Protein AF-A0A7X5Q985-F1 (afdb_monomer)

pLDDT: mean 90.2, std 11.0, range [36.91, 97.5]

Solvent-accessible surface area (backbone atoms only — not comparable to full-atom values): 4544 Å² total; per-residue (Å²): 128,83,71,53,64,47,72,46,77,44,79,46,98,92,45,96,44,57,32,21,40,31,24,49,70,95,41,66,39,36,38,39,35,54,58,96,90,41,81,46,79,47,80,53,71,38,94,89,46,96,60,82,87,73,57,69,69,59,51,53,49,54,55,50,51,37,52,52,58,46,63,75,77,109

Mean predicted aligned error: 4.09 Å

Structure (mmCIF, N/CA/C/O backbone):
data_AF-A0A7X5Q985-F1
#
_entry.id   AF-A0A7X5Q985-F1
#
loop_
_atom_site.group_PDB
_atom_site.id
_atom_site.type_symbol
_atom_site.label_atom_id
_atom_site.label_alt_id
_atom_site.label_comp_id
_atom_site.label_asym_id
_atom_site.label_entity_id
_atom_site.label_seq_id
_atom_site.pdbx_PDB_ins_code
_atom_site.Cartn_x
_atom_site.Cartn_y
_atom_site.Cartn_z
_atom_site.occupancy
_atom_site.B_iso_or_equiv
_atom_site.auth_seq_id
_atom_site.auth_comp_id
_atom_site.auth_asym_id
_atom_site.auth_atom_id
_atom_site.pdbx_PDB_model_num
ATOM 1 N N . MET A 1 1 ? 7.915 17.228 -5.370 1.00 36.91 1 MET A N 1
ATOM 2 C CA . MET A 1 1 ? 7.794 15.957 -6.112 1.00 36.91 1 MET A CA 1
ATOM 3 C C . MET A 1 1 ? 6.439 15.401 -5.732 1.00 36.91 1 MET A C 1
ATOM 5 O O . MET A 1 1 ? 6.185 15.413 -4.531 1.00 36.91 1 MET A O 1
ATOM 9 N N . PRO A 1 2 ? 5.515 15.082 -6.651 1.00 48.06 2 PRO A N 1
ATOM 10 C CA . PRO A 1 2 ? 4.263 14.507 -6.191 1.00 48.06 2 PRO A CA 1
ATOM 11 C C . PRO A 1 2 ? 4.610 13.133 -5.612 1.00 48.06 2 PRO A C 1
ATOM 13 O O . PRO A 1 2 ? 5.336 12.371 -6.241 1.00 48.06 2 PRO A O 1
ATOM 16 N N . ASN A 1 3 ? 4.211 12.881 -4.367 1.00 60.72 3 ASN A N 1
ATOM 17 C CA . ASN A 1 3 ? 4.403 11.584 -3.732 1.00 60.72 3 ASN A CA 1
ATOM 18 C C . ASN A 1 3 ? 3.663 10.554 -4.593 1.00 60.72 3 ASN A C 1
ATOM 20 O O . ASN A 1 3 ? 2.441 10.625 -4.692 1.00 60.72 3 ASN A O 1
ATOM 24 N N . ASN A 1 4 ? 4.387 9.631 -5.228 1.00 87.00 4 ASN A N 1
ATOM 25 C CA . ASN A 1 4 ? 3.793 8.610 -6.100 1.00 87.00 4 ASN A CA 1
ATOM 26 C C . ASN A 1 4 ? 2.880 7.640 -5.330 1.00 87.00 4 ASN A C 1
ATOM 28 O O . ASN A 1 4 ? 2.104 6.911 -5.940 1.00 87.00 4 ASN A O 1
ATOM 32 N N . PHE A 1 5 ? 2.946 7.648 -3.997 1.00 94.38 5 PHE A N 1
ATOM 33 C CA . PHE A 1 5 ? 2.040 6.893 -3.148 1.00 94.38 5 PHE A CA 1
ATOM 34 C C . PHE A 1 5 ? 0.702 7.594 -2.933 1.00 94.38 5 PHE A C 1
ATOM 36 O O . PHE A 1 5 ? 0.642 8.773 -2.578 1.00 94.38 5 PHE A O 1
ATOM 43 N N . ARG A 1 6 ? -0.378 6.821 -3.051 1.00 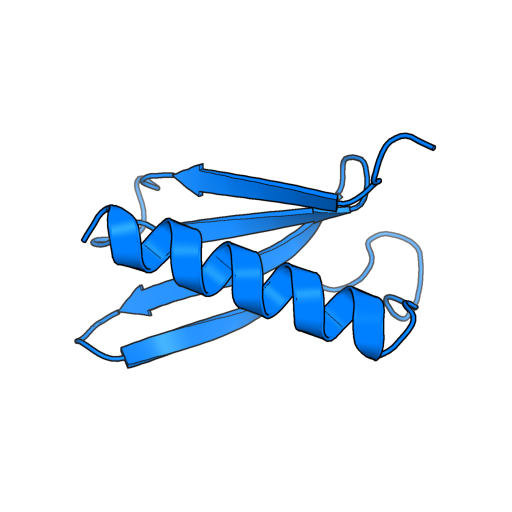95.31 6 ARG A N 1
ATOM 44 C CA . ARG A 1 6 ? -1.734 7.232 -2.692 1.00 95.31 6 ARG A CA 1
ATOM 45 C C . ARG A 1 6 ? -2.378 6.177 -1.805 1.00 95.31 6 ARG A C 1
ATOM 47 O O . ARG A 1 6 ? -2.494 5.024 -2.206 1.00 95.31 6 ARG A O 1
ATOM 54 N N . VAL A 1 7 ? -2.846 6.602 -0.637 1.00 95.62 7 VAL A N 1
ATOM 55 C CA . VAL A 1 7 ? -3.677 5.793 0.261 1.00 95.62 7 VAL A CA 1
ATOM 56 C C . VAL A 1 7 ? -5.143 6.125 0.002 1.00 95.62 7 VAL A C 1
ATOM 58 O O . VAL A 1 7 ? -5.501 7.292 -0.163 1.00 95.62 7 VAL A O 1
ATOM 61 N N . THR A 1 8 ? -6.009 5.121 -0.065 1.00 94.56 8 THR A N 1
ATOM 62 C CA . THR A 1 8 ? -7.457 5.310 -0.200 1.00 94.56 8 THR A CA 1
ATOM 63 C C . THR A 1 8 ? -8.179 4.314 0.693 1.00 94.56 8 THR A C 1
ATOM 65 O O . THR A 1 8 ? -7.942 3.117 0.592 1.00 94.56 8 THR A O 1
ATOM 68 N N . VAL A 1 9 ? -9.051 4.807 1.574 1.00 94.38 9 VAL A N 1
ATOM 69 C CA . VAL A 1 9 ? -9.908 3.947 2.396 1.00 94.38 9 VAL A CA 1
ATOM 70 C C . VAL A 1 9 ? -11.233 3.750 1.674 1.00 94.38 9 VAL A C 1
ATOM 72 O O . VAL A 1 9 ? -11.903 4.727 1.337 1.00 94.38 9 VAL A O 1
ATOM 75 N N . VAL A 1 10 ? -11.601 2.498 1.418 1.00 92.81 10 VAL A N 1
ATOM 76 C CA . VAL A 1 10 ? -12.782 2.130 0.631 1.00 92.81 10 VAL A CA 1
ATOM 77 C C . VAL A 1 10 ? -13.568 1.003 1.297 1.00 92.81 10 VAL A C 1
ATOM 79 O O . VAL A 1 10 ? -13.029 0.207 2.064 1.00 92.81 10 VAL A O 1
ATOM 82 N N . SER A 1 11 ? -14.865 0.942 0.999 1.00 91.19 11 SER A N 1
ATOM 83 C CA . SER A 1 11 ? -15.708 -0.228 1.258 1.00 91.19 11 SER A CA 1
ATOM 84 C C . SER A 1 11 ? -15.820 -1.010 -0.045 1.00 91.19 11 SER A C 1
ATOM 86 O O . SER A 1 11 ? -16.251 -0.450 -1.056 1.00 91.19 11 SER A O 1
ATOM 88 N N . LEU A 1 12 ? -15.400 -2.274 -0.030 1.00 87.81 12 LEU A N 1
ATOM 89 C CA . LEU A 1 12 ? -15.467 -3.148 -1.198 1.00 87.81 12 LEU A CA 1
ATOM 90 C C . LEU A 1 12 ? -16.689 -4.077 -1.105 1.00 87.81 12 LEU A C 1
ATOM 92 O O . LEU A 1 12 ? -17.010 -4.528 -0.007 1.00 87.81 12 LEU A O 1
ATOM 96 N N . PRO A 1 13 ? -17.374 -4.396 -2.221 1.00 86.25 13 PRO A N 1
ATOM 97 C CA . PRO A 1 13 ? -18.567 -5.251 -2.204 1.00 86.25 13 PRO A CA 1
ATOM 98 C C . PRO A 1 13 ? -18.330 -6.669 -1.664 1.00 86.25 13 PRO A C 1
ATOM 100 O O . PRO A 1 13 ? -19.267 -7.319 -1.210 1.00 86.25 13 PRO A O 1
ATOM 103 N N . ASP A 1 14 ? -17.096 -7.157 -1.759 1.00 86.94 14 ASP A N 1
ATOM 104 C CA . ASP A 1 14 ? -16.645 -8.485 -1.342 1.00 86.94 14 ASP A CA 1
ATOM 105 C C . ASP A 1 14 ? -15.982 -8.497 0.045 1.00 86.94 14 ASP A C 1
ATOM 107 O O . ASP A 1 14 ? -15.514 -9.544 0.494 1.00 86.94 14 ASP A O 1
ATOM 111 N N . ARG A 1 15 ? -15.963 -7.358 0.747 1.00 82.50 15 ARG A N 1
ATOM 112 C CA . ARG A 1 15 ? -15.397 -7.223 2.093 1.00 82.50 15 ARG A CA 1
ATOM 113 C C . ARG A 1 15 ? -16.460 -6.748 3.077 1.00 82.50 15 ARG A C 1
ATOM 115 O O . ARG A 1 15 ? -17.233 -5.840 2.794 1.00 82.50 15 ARG A O 1
ATOM 122 N N . GLU A 1 16 ? -16.471 -7.342 4.269 1.00 80.94 16 GLU A N 1
ATOM 123 C CA . GLU A 1 16 ? -17.366 -6.911 5.354 1.00 80.94 16 GLU A CA 1
ATOM 124 C C . GLU A 1 16 ? -16.906 -5.589 5.995 1.00 80.94 16 GLU A C 1
ATOM 126 O O . GLU A 1 16 ? -17.734 -4.776 6.405 1.00 80.94 16 GLU A O 1
ATOM 131 N N . SER A 1 17 ? -15.590 -5.364 6.058 1.00 86.69 17 SER A N 1
ATOM 132 C CA . SER A 1 17 ? -14.961 -4.185 6.666 1.00 86.69 17 SER A CA 1
ATOM 133 C C . SER A 1 17 ? -14.370 -3.240 5.618 1.00 86.69 17 SER A C 1
ATOM 135 O O . SER A 1 17 ? -14.121 -3.626 4.475 1.00 86.69 17 SER A O 1
ATOM 137 N N . LEU A 1 18 ? -14.082 -2.001 6.033 1.00 90.38 18 LEU A N 1
ATOM 138 C CA . LEU A 1 18 ? -13.267 -1.080 5.240 1.00 90.38 18 LEU A CA 1
ATOM 139 C C . LEU A 1 18 ? -11.861 -1.646 5.014 1.00 90.38 18 LEU A C 1
ATOM 141 O O . LEU A 1 18 ? -11.302 -2.347 5.865 1.00 90.38 18 LEU A O 1
ATOM 145 N N . VAL A 1 19 ? -11.278 -1.270 3.881 1.00 94.31 19 VAL A N 1
ATOM 146 C CA . VAL A 1 19 ? -9.889 -1.559 3.527 1.00 94.31 19 VAL A CA 1
ATOM 147 C C . VAL A 1 19 ? -9.165 -0.264 3.184 1.00 94.31 19 VAL A C 1
ATOM 149 O O . VAL A 1 19 ? -9.765 0.673 2.658 1.00 94.31 19 VAL A O 1
ATOM 152 N N . ALA A 1 20 ? -7.872 -0.200 3.481 1.00 96.44 20 ALA A N 1
ATOM 153 C CA . ALA A 1 20 ? -6.978 0.837 2.993 1.00 96.44 20 ALA A CA 1
ATOM 154 C C . ALA A 1 20 ? -6.145 0.275 1.841 1.00 96.44 20 ALA A C 1
ATOM 156 O O . ALA A 1 20 ? -5.271 -0.570 2.037 1.00 96.44 20 ALA A O 1
ATOM 157 N N . GLU A 1 21 ? -6.405 0.768 0.640 1.00 96.81 21 GLU A N 1
ATOM 158 C CA . GLU A 1 21 ? -5.628 0.464 -0.552 1.00 96.81 21 GLU A CA 1
ATOM 159 C C . GLU A 1 21 ? -4.476 1.458 -0.690 1.00 96.81 21 GLU A C 1
ATOM 161 O O . GLU A 1 21 ? -4.642 2.672 -0.536 1.00 96.81 21 GLU A O 1
ATOM 166 N N . ILE A 1 22 ? -3.296 0.938 -1.006 1.00 97.50 22 ILE A N 1
ATOM 167 C CA . ILE A 1 22 ? -2.073 1.707 -1.190 1.00 97.50 22 ILE A CA 1
ATOM 168 C C . ILE A 1 22 ? -1.618 1.505 -2.628 1.00 97.50 22 ILE A C 1
ATOM 170 O O . ILE A 1 22 ? -1.244 0.405 -3.039 1.00 97.50 22 ILE A O 1
ATOM 174 N N . TYR A 1 23 ? -1.634 2.593 -3.385 1.00 96.62 23 TYR A N 1
ATOM 175 C CA . TYR A 1 23 ? -1.215 2.646 -4.776 1.00 96.62 23 TYR A CA 1
ATOM 176 C C . TYR A 1 23 ? 0.148 3.310 -4.887 1.00 96.62 23 TYR A C 1
ATOM 178 O O . TYR A 1 23 ? 0.404 4.290 -4.188 1.00 96.62 23 TYR A O 1
ATOM 186 N N . TYR A 1 24 ? 0.981 2.814 -5.797 1.00 95.00 24 TYR A N 1
ATOM 187 C CA . TYR A 1 24 ? 2.119 3.548 -6.335 1.00 95.00 24 TYR A CA 1
ATOM 188 C C . TYR A 1 24 ? 1.839 3.855 -7.807 1.00 95.00 24 TYR A C 1
ATOM 190 O O . TYR A 1 24 ? 1.563 2.953 -8.602 1.00 95.00 24 TYR A O 1
ATOM 198 N N . ASP A 1 25 ? 1.854 5.136 -8.160 1.00 91.69 25 ASP A N 1
ATOM 199 C CA . ASP A 1 25 ? 1.328 5.646 -9.423 1.00 91.69 25 ASP A CA 1
ATOM 200 C C . ASP A 1 25 ? -0.127 5.179 -9.656 1.00 91.69 25 ASP A C 1
ATOM 202 O O . ASP A 1 25 ? -1.037 5.536 -8.905 1.00 91.69 25 ASP A O 1
ATOM 206 N N . ALA A 1 26 ? -0.368 4.383 -10.699 1.00 91.81 26 ALA A N 1
ATOM 207 C CA . ALA A 1 26 ? -1.691 3.876 -11.068 1.00 91.81 26 ALA A CA 1
ATOM 208 C C . ALA A 1 26 ? -1.919 2.412 -10.659 1.00 91.81 26 ALA A C 1
ATOM 210 O O . ALA A 1 26 ? -2.911 1.808 -11.065 1.00 91.81 26 ALA A O 1
ATOM 211 N N . VAL A 1 27 ? -0.995 1.822 -9.902 1.00 95.38 27 VAL A N 1
ATOM 212 C CA . VAL A 1 27 ? -0.955 0.382 -9.653 1.00 95.38 27 VAL A CA 1
ATOM 213 C C . VAL A 1 27 ? -1.005 0.121 -8.154 1.00 95.38 27 VAL A C 1
ATOM 215 O O . VAL A 1 27 ? -0.303 0.760 -7.372 1.00 95.38 27 VAL A O 1
ATOM 218 N N . GLN A 1 28 ? -1.849 -0.823 -7.750 1.00 96.00 28 GLN A N 1
ATOM 219 C CA . GLN A 1 28 ? -1.968 -1.211 -6.353 1.00 96.00 28 GLN A CA 1
ATOM 220 C C . GLN A 1 28 ? -0.721 -1.977 -5.908 1.00 96.00 28 GLN A C 1
ATOM 222 O O . GLN A 1 28 ? -0.290 -2.931 -6.556 1.00 96.00 28 GLN A O 1
ATOM 227 N N . TRP A 1 29 ? -0.149 -1.545 -4.791 1.00 96.62 29 TRP A N 1
ATOM 228 C CA . TRP A 1 29 ? 0.996 -2.191 -4.161 1.00 96.62 29 TRP A CA 1
ATOM 229 C C . TRP A 1 29 ? 0.552 -3.037 -2.969 1.00 96.62 29 TRP A C 1
ATOM 231 O O . TRP A 1 29 ? 0.924 -4.206 -2.869 1.00 96.62 29 TRP A O 1
ATOM 241 N N . VAL 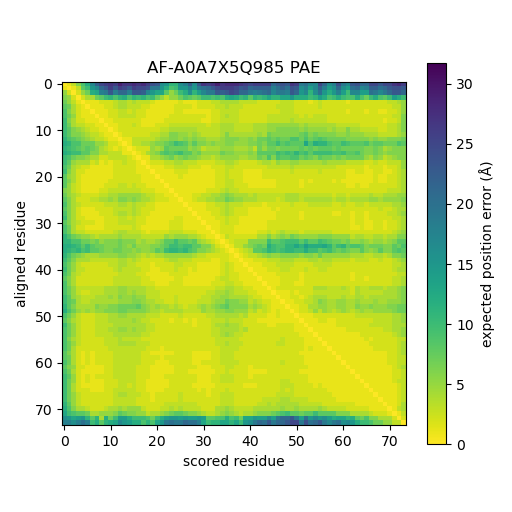A 1 30 ? -0.254 -2.457 -2.077 1.00 97.44 30 VAL A N 1
ATOM 242 C CA . VAL A 1 30 ? -0.644 -3.074 -0.805 1.00 97.44 30 VAL A CA 1
ATOM 243 C C . VAL A 1 30 ? -2.111 -2.808 -0.494 1.00 97.44 30 VAL A C 1
ATOM 245 O O . VAL A 1 30 ? -2.668 -1.781 -0.874 1.00 97.44 30 VAL A O 1
ATOM 248 N N . GLU A 1 31 ? -2.723 -3.728 0.238 1.00 96.56 31 GLU A N 1
ATOM 249 C CA . GLU A 1 31 ? -4.006 -3.545 0.909 1.00 96.56 31 GLU A CA 1
ATOM 250 C C . GLU A 1 31 ? -3.854 -3.863 2.396 1.00 96.56 31 GLU A C 1
ATOM 252 O O . GLU A 1 31 ? -3.186 -4.830 2.771 1.00 96.56 31 GLU A O 1
ATOM 257 N N . ILE A 1 32 ? -4.460 -3.033 3.241 1.00 95.69 32 ILE A N 1
ATOM 258 C CA . ILE A 1 32 ? -4.610 -3.287 4.670 1.00 95.69 32 ILE A CA 1
ATOM 259 C C . ILE A 1 32 ? -6.101 -3.416 4.954 1.00 95.69 32 ILE A C 1
ATOM 261 O O . ILE A 1 32 ? -6.856 -2.482 4.699 1.00 95.69 32 ILE A O 1
ATOM 265 N N . SER A 1 33 ? -6.526 -4.543 5.508 1.00 93.00 33 SER A N 1
ATOM 266 C CA . SER A 1 33 ? -7.912 -4.772 5.914 1.00 93.00 33 SER A CA 1
ATOM 267 C C . SER A 1 33 ? -8.013 -4.999 7.420 1.00 93.00 33 SER A C 1
ATOM 269 O O . SER A 1 33 ? -7.047 -5.404 8.073 1.00 93.00 33 SER A O 1
ATOM 271 N N . GLN A 1 34 ? -9.187 -4.715 7.987 1.00 87.75 34 GLN A N 1
ATOM 272 C CA . GLN A 1 34 ? -9.508 -5.035 9.377 1.00 87.75 34 GLN A CA 1
ATOM 273 C C . GLN A 1 34 ? -10.542 -6.160 9.411 1.00 87.75 34 GLN A C 1
ATOM 275 O O . GLN A 1 34 ? -11.748 -5.928 9.517 1.00 87.75 34 GLN A O 1
ATOM 280 N N . GLU A 1 35 ? -10.073 -7.398 9.302 1.00 80.19 35 GLU A N 1
ATOM 281 C CA . GLU A 1 35 ? -10.934 -8.577 9.348 1.00 80.19 35 GLU A CA 1
ATOM 282 C C . GLU A 1 35 ? -10.845 -9.248 10.717 1.00 80.19 35 GLU A C 1
ATOM 284 O O . GLU A 1 35 ? -9.762 -9.497 11.243 1.00 80.19 35 GLU A O 1
ATOM 289 N N . ARG A 1 36 ? -12.006 -9.555 11.311 1.00 76.00 36 ARG A N 1
ATOM 290 C CA . ARG A 1 36 ? -12.115 -10.326 12.567 1.00 76.00 36 ARG A CA 1
ATOM 291 C C . ARG A 1 36 ? -11.320 -9.746 13.751 1.00 76.00 36 ARG A C 1
ATOM 293 O O . ARG A 1 36 ? -10.921 -10.482 14.646 1.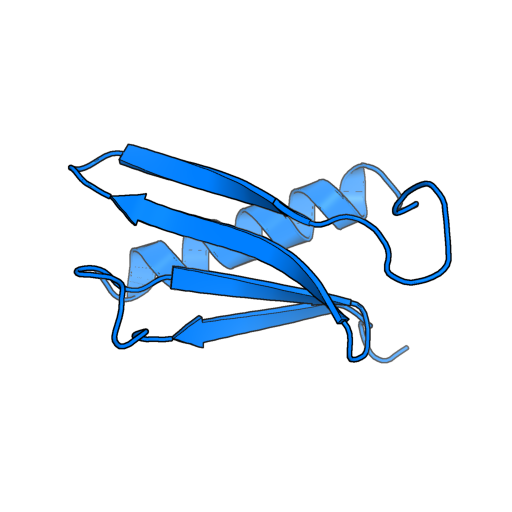00 76.00 36 ARG A O 1
ATOM 300 N N . GLY A 1 37 ? -11.142 -8.425 13.781 1.00 78.94 37 GLY A N 1
ATOM 301 C CA . GLY A 1 37 ? -10.460 -7.719 14.871 1.00 78.94 37 GLY A CA 1
ATOM 302 C C . GLY A 1 37 ? -8.939 -7.639 14.733 1.00 78.94 37 GLY A C 1
ATOM 303 O O . GLY A 1 37 ? -8.290 -7.060 15.602 1.00 78.94 37 GLY A O 1
ATOM 304 N N . GLU A 1 38 ? -8.372 -8.149 13.641 1.00 87.75 38 GLU A N 1
ATOM 305 C CA . GLU A 1 38 ? -6.943 -8.074 13.348 1.00 87.75 38 GLU A CA 1
ATOM 306 C C . GLU A 1 38 ? -6.694 -7.254 12.079 1.00 87.75 38 GLU A C 1
ATOM 308 O O . GLU A 1 38 ? -7.530 -7.194 11.176 1.00 87.75 38 GLU A O 1
ATOM 313 N N . LEU A 1 39 ? -5.536 -6.592 12.020 1.00 90.56 39 LEU A N 1
ATOM 314 C CA . LEU A 1 39 ? -5.079 -5.944 10.796 1.00 90.56 39 LEU A CA 1
ATOM 315 C C . LEU A 1 39 ? -4.331 -6.964 9.948 1.00 90.56 39 LEU A C 1
ATOM 317 O O . LEU A 1 39 ? -3.316 -7.510 10.385 1.00 90.56 39 LEU A O 1
ATOM 321 N N . VAL A 1 40 ? -4.806 -7.170 8.727 1.00 93.06 40 VAL A N 1
ATOM 322 C CA . VAL A 1 40 ? -4.175 -8.047 7.744 1.00 93.06 40 VAL A CA 1
ATOM 323 C C . VAL A 1 40 ? -3.596 -7.183 6.637 1.00 93.06 40 VAL A C 1
ATOM 325 O O . VAL A 1 40 ? -4.248 -6.261 6.156 1.00 93.06 40 VAL A O 1
ATOM 328 N N . ILE A 1 41 ? -2.358 -7.476 6.244 1.00 95.19 41 ILE A N 1
ATOM 329 C CA . ILE A 1 41 ? -1.680 -6.812 5.132 1.00 95.19 41 ILE A CA 1
ATOM 330 C C . ILE A 1 41 ? -1.505 -7.789 3.972 1.00 95.19 41 ILE A C 1
ATOM 332 O O . ILE A 1 41 ? -1.073 -8.928 4.161 1.00 95.19 41 ILE A O 1
ATOM 336 N N . GLN A 1 42 ? -1.827 -7.335 2.767 1.00 96.25 42 GLN A N 1
ATOM 337 C CA . GLN A 1 42 ? -1.657 -8.080 1.526 1.00 96.25 42 GLN A CA 1
ATOM 338 C C . GLN A 1 42 ? -0.748 -7.285 0.591 1.00 96.25 42 GLN A C 1
ATOM 340 O O . GLN A 1 42 ? -0.950 -6.090 0.391 1.00 96.25 42 GLN A O 1
ATOM 345 N N . PHE A 1 43 ? 0.259 -7.951 0.027 1.00 96.56 43 PHE A N 1
ATOM 346 C CA . PHE A 1 43 ? 1.187 -7.365 -0.940 1.00 96.56 43 PHE A CA 1
ATOM 347 C C . PHE A 1 43 ? 0.894 -7.926 -2.327 1.00 96.56 43 PHE A C 1
ATOM 349 O O . PHE A 1 43 ? 0.837 -9.145 -2.507 1.00 96.56 43 PHE A O 1
ATOM 356 N N . TYR A 1 44 ? 0.748 -7.044 -3.308 1.00 96.50 44 TYR A N 1
ATOM 357 C CA . TYR A 1 44 ? 0.511 -7.417 -4.696 1.00 96.50 44 TYR A CA 1
ATOM 358 C C . TYR A 1 44 ? 1.812 -7.397 -5.500 1.00 96.50 44 TYR A C 1
ATOM 360 O O . TYR A 1 44 ? 2.733 -6.626 -5.224 1.00 96.50 44 TYR A O 1
ATOM 368 N N . HIS A 1 45 ? 1.899 -8.264 -6.509 1.00 95.44 45 HIS A N 1
ATOM 369 C CA . HIS A 1 45 ? 3.053 -8.319 -7.403 1.00 95.44 45 HIS A CA 1
ATOM 370 C C . HIS A 1 45 ? 3.142 -7.047 -8.253 1.00 95.44 45 HIS A C 1
ATOM 372 O O . HIS A 1 45 ? 2.128 -6.429 -8.583 1.00 95.44 45 HIS A O 1
ATOM 378 N N . HIS A 1 46 ? 4.358 -6.658 -8.634 1.00 94.75 46 HIS A N 1
ATOM 379 C CA . HIS A 1 46 ? 4.523 -5.574 -9.593 1.00 94.75 46 HIS A CA 1
ATOM 380 C C . HIS A 1 46 ? 4.040 -6.065 -10.974 1.00 94.75 46 HIS A C 1
ATOM 382 O O . HIS A 1 46 ? 4.426 -7.151 -11.399 1.00 94.75 46 HIS A O 1
ATOM 388 N N . PRO A 1 47 ? 3.230 -5.299 -11.724 1.00 94.19 47 PRO A N 1
ATOM 389 C CA . PRO A 1 47 ? 2.571 -5.798 -12.938 1.00 94.19 47 PRO A CA 1
ATOM 390 C C . PRO A 1 47 ? 3.535 -6.091 -14.095 1.00 94.19 47 PRO A C 1
ATOM 392 O O . PRO A 1 47 ? 3.209 -6.860 -14.992 1.00 94.19 47 PRO A O 1
ATOM 395 N N . LEU A 1 48 ? 4.705 -5.444 -14.102 1.00 94.00 48 LEU A N 1
ATOM 396 C CA . LEU A 1 48 ? 5.698 -5.526 -15.187 1.00 94.00 48 LEU A CA 1
ATOM 397 C C . LEU A 1 48 ? 7.112 -5.935 -14.741 1.00 94.00 48 LEU A C 1
ATOM 399 O O . LEU A 1 48 ? 8.019 -5.980 -15.566 1.00 94.00 48 LEU A O 1
ATOM 403 N N . LYS A 1 49 ? 7.336 -6.145 -13.444 1.00 92.25 49 LYS A N 1
ATOM 404 C CA . LYS A 1 49 ? 8.660 -6.417 -12.863 1.00 92.25 49 LYS A CA 1
ATOM 405 C C . LYS A 1 49 ? 8.518 -7.557 -11.871 1.00 92.25 49 LYS A C 1
ATOM 407 O O . LYS A 1 49 ? 7.413 -7.834 -11.418 1.00 92.25 49 LYS A O 1
ATOM 412 N N . ASP A 1 50 ? 9.639 -8.137 -11.474 1.00 95.19 50 ASP A N 1
ATOM 413 C CA . ASP A 1 50 ? 9.639 -9.221 -10.493 1.00 95.19 50 ASP A CA 1
ATOM 414 C C . ASP A 1 50 ? 9.221 -8.742 -9.094 1.00 95.19 50 ASP A C 1
ATOM 416 O O . ASP A 1 50 ? 8.633 -9.500 -8.325 1.00 95.19 50 ASP A O 1
ATOM 420 N N . TYR A 1 51 ? 9.506 -7.480 -8.753 1.00 94.81 51 TYR A N 1
ATOM 421 C CA . TYR A 1 51 ? 9.244 -6.927 -7.427 1.00 94.81 51 TYR A CA 1
ATOM 422 C C . TYR A 1 51 ? 9.037 -5.407 -7.434 1.00 94.81 51 TYR A C 1
ATOM 424 O O . TYR A 1 51 ? 9.372 -4.696 -8.387 1.00 94.81 51 TYR A O 1
ATOM 432 N N . TRP A 1 52 ? 8.480 -4.920 -6.327 1.00 95.38 52 TRP A N 1
ATOM 433 C CA . TRP A 1 52 ? 8.440 -3.507 -5.966 1.00 95.38 52 TRP A CA 1
ATOM 434 C C . TRP A 1 52 ? 9.728 -3.111 -5.250 1.00 95.38 52 TRP A C 1
ATOM 436 O O . TRP A 1 52 ? 10.162 -3.821 -4.344 1.00 95.38 52 TRP A O 1
ATOM 446 N N . GLU A 1 53 ? 10.317 -1.976 -5.619 1.00 94.69 53 GLU A N 1
ATOM 447 C CA . GLU A 1 53 ? 11.528 -1.457 -4.980 1.00 94.69 53 GLU A CA 1
ATOM 448 C C . GLU A 1 53 ? 11.280 -0.044 -4.464 1.00 94.69 53 GLU A C 1
ATOM 450 O O . GLU A 1 53 ? 10.995 0.866 -5.240 1.00 94.69 53 GLU A O 1
ATOM 455 N N . PHE A 1 54 ? 11.404 0.123 -3.150 1.00 93.25 54 PHE A N 1
ATOM 456 C CA . PHE A 1 54 ? 11.252 1.388 -2.439 1.00 93.25 54 PHE A CA 1
ATOM 457 C C . PHE A 1 54 ? 12.316 1.476 -1.348 1.00 93.25 54 PHE A C 1
ATOM 459 O O . PHE A 1 54 ? 12.853 0.454 -0.910 1.00 93.25 54 PHE A O 1
ATOM 466 N N . SER A 1 55 ? 12.602 2.684 -0.858 1.00 95.56 55 SER A N 1
ATOM 467 C CA . SER A 1 55 ? 13.403 2.794 0.363 1.00 95.56 55 SER A CA 1
ATOM 468 C C . SER A 1 55 ? 12.618 2.242 1.557 1.00 95.56 55 SER A C 1
ATOM 470 O O . SER A 1 55 ? 11.397 2.393 1.632 1.00 95.56 55 SER A O 1
ATOM 472 N N . PHE A 1 56 ? 13.319 1.612 2.504 1.00 95.94 56 PHE A N 1
ATOM 473 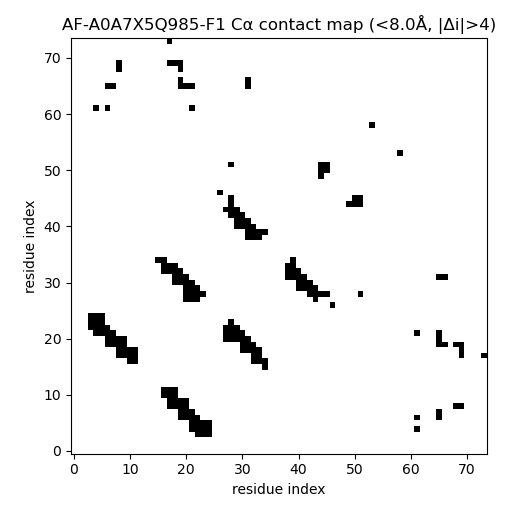C CA . PHE A 1 56 ? 12.687 1.041 3.697 1.00 95.94 56 PHE A CA 1
ATOM 474 C C . PHE A 1 56 ? 11.870 2.090 4.465 1.00 95.94 56 PHE A C 1
ATOM 476 O O . PHE A 1 56 ? 10.713 1.851 4.795 1.00 95.94 56 PHE A O 1
ATOM 483 N N . GLU A 1 57 ? 12.445 3.273 4.684 1.00 96.69 57 GLU A N 1
ATOM 484 C CA . GLU A 1 57 ? 11.791 4.368 5.409 1.00 96.69 57 GLU A CA 1
ATOM 485 C C . GLU A 1 57 ? 10.517 4.855 4.711 1.00 96.69 57 GLU A C 1
ATOM 487 O O . GLU A 1 57 ? 9.498 5.091 5.357 1.00 96.69 57 GLU A O 1
ATOM 492 N N . GLU A 1 58 ? 10.544 4.971 3.383 1.00 94.56 58 GLU A N 1
ATOM 493 C CA . GLU A 1 58 ? 9.377 5.381 2.603 1.00 94.56 58 GLU A CA 1
ATOM 494 C C . GLU A 1 58 ? 8.267 4.329 2.659 1.00 94.56 58 GLU A C 1
ATOM 496 O O . GLU A 1 58 ? 7.120 4.663 2.958 1.00 94.56 58 GLU A O 1
ATOM 501 N N . ALA A 1 59 ? 8.615 3.057 2.454 1.00 95.69 59 ALA A N 1
ATOM 502 C CA . ALA A 1 59 ? 7.671 1.951 2.545 1.00 95.69 59 ALA A CA 1
ATOM 503 C C . ALA A 1 59 ? 7.014 1.900 3.932 1.00 95.69 59 ALA A C 1
ATOM 505 O O . ALA A 1 59 ? 5.787 1.888 4.046 1.00 95.69 59 ALA A O 1
ATOM 506 N N . MET A 1 60 ? 7.818 1.936 4.998 1.00 97.06 60 MET A N 1
ATOM 507 C CA . MET A 1 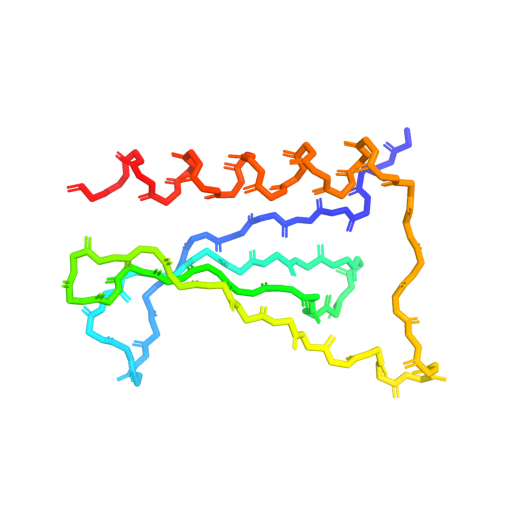60 ? 7.314 1.872 6.369 1.00 97.06 60 MET A CA 1
ATOM 508 C C . MET A 1 60 ? 6.443 3.074 6.726 1.00 97.06 60 MET A C 1
ATOM 510 O O . MET A 1 60 ? 5.409 2.902 7.375 1.00 97.06 60 MET A O 1
ATOM 514 N N . LYS A 1 61 ? 6.817 4.277 6.275 1.00 96.38 61 LYS A N 1
ATOM 515 C CA . LYS A 1 61 ? 6.017 5.487 6.474 1.00 96.38 61 LYS A CA 1
ATOM 516 C C . LYS A 1 61 ? 4.624 5.341 5.860 1.00 96.38 61 LYS A C 1
ATOM 518 O O . LYS A 1 61 ? 3.640 5.560 6.560 1.00 96.38 61 LYS A O 1
ATOM 523 N N . ILE A 1 62 ? 4.528 4.934 4.594 1.00 96.69 62 ILE A N 1
ATOM 524 C CA . ILE A 1 62 ? 3.237 4.824 3.897 1.00 96.69 62 ILE A CA 1
ATOM 525 C C . ILE A 1 62 ? 2.362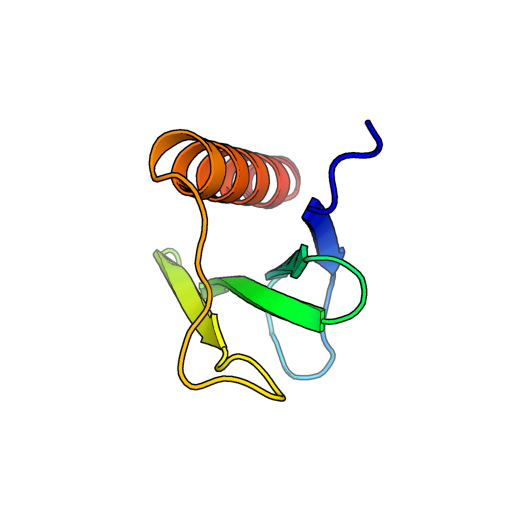 3.716 4.490 1.00 96.69 62 ILE A C 1
ATOM 527 O O . ILE A 1 62 ? 1.162 3.916 4.671 1.00 96.69 62 ILE A O 1
ATOM 531 N N . LEU A 1 63 ? 2.950 2.576 4.865 1.00 96.50 63 LEU A N 1
ATOM 532 C CA . LEU A 1 63 ? 2.220 1.513 5.562 1.00 96.50 63 LEU A CA 1
ATOM 533 C C . LEU A 1 63 ? 1.666 1.994 6.911 1.00 96.50 63 LEU A C 1
ATOM 535 O O . LEU A 1 63 ? 0.541 1.656 7.285 1.00 96.50 63 LEU A O 1
ATOM 539 N N . HIS A 1 64 ? 2.441 2.800 7.639 1.00 96.19 64 HIS A N 1
ATOM 540 C CA . HIS A 1 64 ? 2.005 3.371 8.907 1.00 96.19 64 HIS A CA 1
ATOM 541 C C . HIS A 1 64 ? 0.878 4.394 8.724 1.00 96.19 64 HIS A C 1
ATOM 543 O O . HIS A 1 64 ? -0.110 4.338 9.453 1.00 96.19 64 HIS A O 1
ATOM 549 N N . GLU A 1 65 ? 0.995 5.289 7.739 1.00 95.38 65 GLU A N 1
ATOM 550 C CA . GLU A 1 65 ? -0.050 6.260 7.392 1.00 95.38 65 GLU A CA 1
ATOM 551 C C . GLU A 1 65 ? -1.350 5.549 6.992 1.00 95.38 65 GLU A C 1
ATOM 553 O O . GLU A 1 65 ? -2.406 5.853 7.542 1.00 95.38 65 GLU A O 1
ATOM 558 N N . ALA A 1 66 ? -1.283 4.530 6.130 1.00 95.50 66 ALA A N 1
ATOM 559 C CA . ALA A 1 66 ? -2.457 3.764 5.714 1.00 95.50 66 ALA A CA 1
ATOM 560 C C . ALA A 1 66 ? -3.155 3.051 6.878 1.00 95.50 66 ALA A C 1
ATOM 562 O O . ALA A 1 66 ? -4.381 3.098 6.993 1.00 95.50 66 ALA A O 1
ATOM 563 N N . LYS A 1 67 ? -2.377 2.449 7.787 1.00 95.06 67 LYS A N 1
ATOM 564 C CA . LYS A 1 67 ? -2.909 1.878 9.027 1.00 95.06 67 LYS A CA 1
ATOM 565 C C . LYS A 1 67 ? -3.642 2.936 9.857 1.00 95.06 67 LYS A C 1
ATOM 567 O O . LYS A 1 67 ? -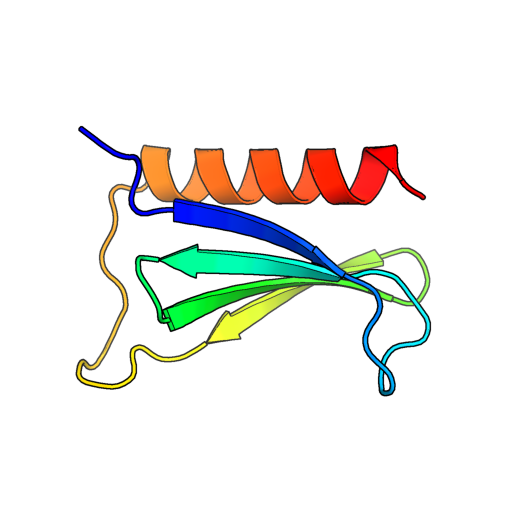4.735 2.667 10.348 1.00 95.06 67 LYS A O 1
ATOM 572 N N . GLN A 1 68 ? -3.040 4.111 10.042 1.00 94.50 68 GLN A N 1
ATOM 573 C CA . GLN A 1 68 ? -3.644 5.184 10.831 1.00 94.50 68 GLN A CA 1
ATOM 574 C C . GLN A 1 68 ? -4.942 5.693 10.199 1.00 94.50 68 GLN A C 1
ATOM 576 O O . GLN A 1 68 ? -5.910 5.902 10.922 1.00 94.50 68 GLN A O 1
ATOM 581 N N . GLU A 1 69 ? -4.984 5.871 8.877 1.00 92.94 69 GLU A N 1
ATOM 582 C CA . GLU A 1 69 ? -6.199 6.304 8.177 1.00 92.94 69 GLU A CA 1
ATOM 583 C C . GLU A 1 69 ? -7.335 5.288 8.320 1.00 92.94 69 GLU A C 1
ATOM 585 O O . GLU A 1 69 ? -8.459 5.674 8.636 1.00 92.94 69 GLU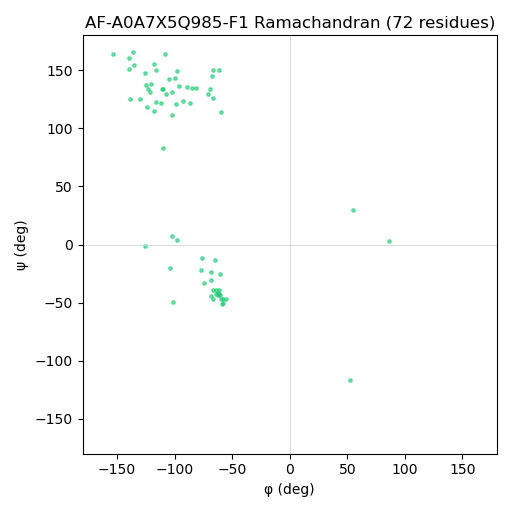 A O 1
ATOM 590 N N . LEU A 1 70 ? -7.044 3.990 8.183 1.00 91.94 70 LEU A N 1
ATOM 591 C CA . LEU A 1 70 ? -8.048 2.941 8.369 1.00 91.94 70 LEU A CA 1
ATOM 592 C C . LEU A 1 70 ? -8.632 2.954 9.792 1.00 91.94 70 LEU A C 1
ATOM 594 O O . LEU A 1 70 ? -9.844 2.879 9.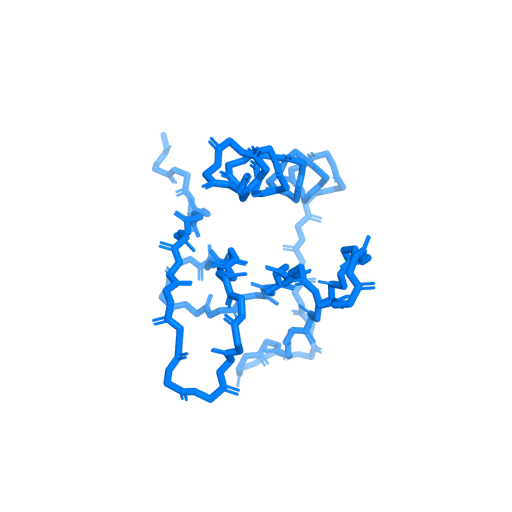974 1.00 91.94 70 LEU A O 1
ATOM 598 N N . GLN A 1 71 ? -7.772 3.109 10.801 1.00 88.69 71 GLN A N 1
ATOM 599 C CA . GLN A 1 71 ? -8.159 3.100 12.216 1.00 88.69 71 GLN A CA 1
ATOM 600 C C . GLN A 1 71 ? -8.837 4.391 12.699 1.00 88.69 71 GLN A C 1
ATOM 602 O O . GLN A 1 71 ? -9.367 4.410 13.803 1.00 88.69 71 GLN A O 1
ATOM 607 N N . LYS A 1 72 ? -8.816 5.481 11.921 1.00 85.69 72 LYS A N 1
ATOM 608 C CA . LYS A 1 72 ? -9.584 6.700 12.240 1.00 85.69 72 LYS A CA 1
ATOM 609 C C . LYS A 1 72 ? -11.072 6.558 11.921 1.00 85.69 72 LYS A C 1
ATOM 611 O O . LYS A 1 72 ? -11.866 7.358 12.410 1.00 85.69 72 LYS A O 1
ATOM 616 N N . ILE A 1 73 ? -11.418 5.624 11.036 1.00 70.19 73 ILE A N 1
ATOM 617 C CA . ILE A 1 73 ? -12.756 5.505 10.443 1.00 70.19 73 ILE A CA 1
ATOM 618 C C . ILE A 1 73 ? -13.544 4.335 11.066 1.00 70.19 73 ILE A C 1
ATOM 620 O O . ILE A 1 73 ? -14.773 4.340 11.000 1.00 70.19 73 ILE A O 1
ATOM 624 N N . GLY A 1 74 ? -12.860 3.371 11.693 1.00 57.97 74 GLY A N 1
ATOM 625 C CA . GLY A 1 74 ? -13.457 2.284 12.486 1.00 57.97 74 GLY A CA 1
ATOM 626 C C . GLY A 1 74 ? -13.512 2.593 13.976 1.00 57.97 74 GLY A C 1
ATOM 627 O O . GLY A 1 74 ? -14.462 2.106 14.626 1.00 57.97 74 GLY A O 1
#

Sequence (74 aa):
MPNNFRVTVVSLPDRESLVAEIYYDAVQWVEISQERGELVIQFYHHPLKDYWEFSFEEAMKILHEAKQELQKIG

Foldseek 3Di:
DPQQKDWDWDDDPPDPFIKIFIGRNPHTAKIWTCPPNDIDIDGDADPPDRHDDDDPVSVVVSVVVNVVVRVVVD

Nearest PDB structures (foldseek):
  2zok-assembly6_E  TM=5.008E-01  e=6.310E-01  Mus musculus
  6gb6-assembly1_A  TM=5.014E-01  e=1.376E+00  Mus musculus
  6x00-assembly1_A  TM=4.919E-01  e=1.552E+00  Mus musculus
  1k8i-assembly1_A  TM=4.245E-01  e=5.469E+00  Mus musculus
  4fqx-assembly2_C  TM=4.351E-01  e=7.837E+00  Homo sapiens

Secondary structure (DSSP, 8-state):
---SEEEEEEE-TT-SSEEEEEEETTEEEEEEEEETTEEEEEEPPPSSSSS----HHHHHHHHHHHHHHHHHH-

Radius of gyration: 12.43 Å; Cα contacts (8 Å, |Δi|>4): 106; chains: 1; bounding box: 32×26×30 Å